Protein AF-A0A345YEN4-F1 (afdb_monomer_lite)

Secondary structure (DSSP, 8-state):
-EE--TT-TTT-SHHHHHHHHHT-SS---EE-S-HHHHHHHHHH-------HHHHHHHHHHHH--

Structure (mmCIF, N/CA/C/O backbone):
data_AF-A0A345YEN4-F1
#
_entry.id   AF-A0A345YEN4-F1
#
loop_
_atom_site.group_PDB
_atom_site.id
_atom_site.type_symbol
_atom_site.label_atom_id
_atom_site.label_alt_id
_atom_site.label_comp_id
_atom_site.label_asym_id
_atom_site.label_entity_id
_atom_site.label_seq_id
_atom_site.pdbx_PDB_ins_code
_atom_site.Cartn_x
_atom_site.Cartn_y
_atom_site.Cartn_z
_atom_site.occupancy
_atom_site.B_iso_or_equiv
_atom_site.auth_seq_id
_atom_site.auth_comp_id
_atom_site.auth_asym_id
_atom_site.auth_atom_id
_atom_site.pdbx_PDB_model_num
ATOM 1 N N . MET A 1 1 ? -5.601 -5.654 11.849 1.00 83.19 1 MET A N 1
ATOM 2 C CA . MET A 1 1 ? -4.167 -5.383 12.097 1.00 83.19 1 MET A CA 1
ATOM 3 C C . MET A 1 1 ? -3.374 -5.838 10.885 1.00 83.19 1 MET A C 1
ATOM 5 O O . MET A 1 1 ? -3.750 -6.855 10.312 1.00 83.19 1 MET A O 1
ATOM 9 N N . ALA A 1 2 ? -2.340 -5.103 10.476 1.00 91.56 2 ALA A N 1
ATOM 10 C CA . ALA A 1 2 ? -1.471 -5.490 9.363 1.00 91.56 2 ALA A CA 1
ATOM 11 C C . ALA A 1 2 ? -0.002 -5.207 9.699 1.00 91.56 2 ALA A C 1
ATOM 13 O O . ALA A 1 2 ? 0.324 -4.136 10.211 1.00 91.56 2 ALA A O 1
ATOM 14 N N . HIS A 1 3 ? 0.864 -6.176 9.400 1.00 94.19 3 HIS A N 1
ATOM 15 C CA . HIS A 1 3 ? 2.312 -6.059 9.553 1.00 94.19 3 HIS A CA 1
ATOM 16 C C . HIS A 1 3 ? 2.945 -5.851 8.180 1.00 94.19 3 HIS A C 1
ATOM 18 O O . HIS A 1 3 ? 2.840 -6.714 7.310 1.00 94.19 3 HIS A O 1
ATOM 24 N N . LEU A 1 4 ? 3.573 -4.694 7.988 1.00 94.50 4 LEU A N 1
ATOM 25 C CA . LEU A 1 4 ? 4.139 -4.246 6.719 1.00 94.50 4 LEU A CA 1
ATOM 26 C C . LEU A 1 4 ? 5.621 -3.928 6.910 1.00 94.50 4 LEU A C 1
ATOM 28 O O . LEU A 1 4 ? 6.000 -2.810 7.261 1.00 94.50 4 LEU A O 1
ATOM 32 N N . GLU A 1 5 ? 6.459 -4.935 6.696 1.00 95.50 5 GLU A N 1
ATOM 33 C CA . GLU A 1 5 ? 7.913 -4.803 6.783 1.00 95.50 5 GLU A CA 1
ATOM 34 C C . GLU A 1 5 ? 8.462 -4.168 5.496 1.00 95.50 5 GLU A C 1
ATOM 36 O O . GLU A 1 5 ? 8.405 -4.757 4.415 1.00 95.50 5 GLU A O 1
ATOM 41 N N . SER A 1 6 ? 9.007 -2.956 5.609 1.00 91.38 6 SER A N 1
ATOM 42 C CA . SER A 1 6 ? 9.460 -2.106 4.500 1.00 91.38 6 SER A CA 1
ATOM 43 C C . SER A 1 6 ? 10.494 -2.782 3.590 1.00 91.38 6 SER A C 1
ATOM 45 O O . SER A 1 6 ? 10.520 -2.542 2.377 1.00 91.38 6 SER A O 1
ATOM 47 N N . PHE A 1 7 ? 11.306 -3.685 4.140 1.00 92.38 7 PHE A N 1
ATOM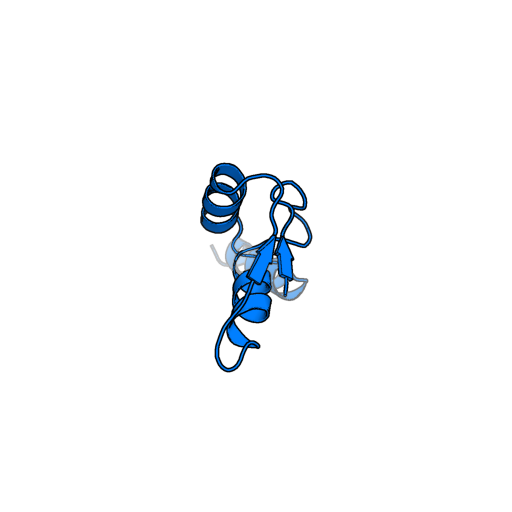 48 C CA . PHE A 1 7 ? 12.330 -4.421 3.400 1.00 92.38 7 PHE A CA 1
ATOM 49 C C . PHE A 1 7 ? 11.779 -5.583 2.553 1.00 92.38 7 PHE A C 1
ATOM 51 O O . PHE A 1 7 ? 12.485 -6.077 1.676 1.00 92.38 7 PHE A O 1
ATOM 58 N N . ARG A 1 8 ? 10.527 -6.023 2.752 1.00 91.50 8 ARG A N 1
ATOM 59 C CA . ARG A 1 8 ? 9.938 -7.147 2.001 1.00 91.50 8 ARG A CA 1
ATOM 60 C C . ARG A 1 8 ? 9.394 -6.719 0.637 1.00 91.50 8 ARG A C 1
ATOM 62 O O . ARG A 1 8 ? 8.187 -6.713 0.411 1.00 91.50 8 ARG A O 1
ATOM 69 N N . ALA A 1 9 ? 10.289 -6.398 -0.293 1.00 85.44 9 ALA A N 1
ATOM 70 C CA . ALA A 1 9 ? 9.933 -5.902 -1.627 1.00 85.44 9 ALA A CA 1
ATOM 71 C C . ALA A 1 9 ? 8.977 -6.813 -2.424 1.00 85.44 9 ALA A C 1
ATOM 73 O O . ALA A 1 9 ? 8.166 -6.305 -3.187 1.00 85.44 9 ALA A O 1
ATOM 74 N N . ASN A 1 10 ? 9.021 -8.131 -2.205 1.00 84.62 10 ASN A N 1
ATOM 75 C CA . ASN A 1 10 ? 8.180 -9.095 -2.927 1.00 84.62 10 ASN A CA 1
ATOM 76 C C . ASN A 1 10 ? 6.731 -9.173 -2.418 1.00 84.62 10 ASN A C 1
ATOM 78 O O . ASN A 1 10 ? 5.884 -9.753 -3.090 1.00 84.62 10 ASN A O 1
ATOM 82 N N . THR A 1 11 ? 6.455 -8.678 -1.208 1.00 86.56 11 THR A N 1
ATOM 83 C CA . THR A 1 11 ? 5.137 -8.821 -0.558 1.00 86.56 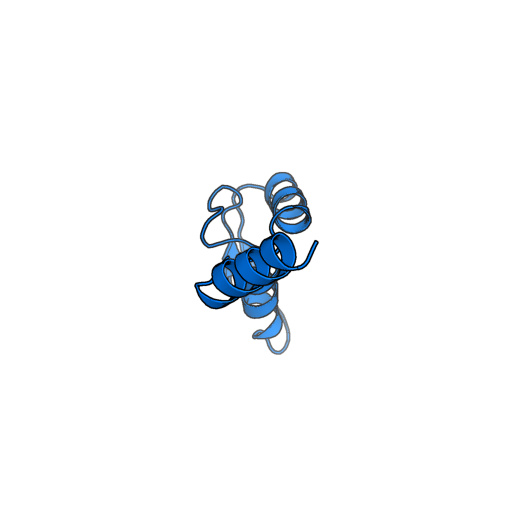11 THR A CA 1
ATOM 84 C C . THR A 1 11 ? 4.566 -7.500 -0.050 1.00 86.56 11 THR A C 1
ATOM 86 O O . THR A 1 11 ? 3.427 -7.470 0.406 1.00 86.56 11 THR A O 1
ATOM 89 N N . VAL A 1 12 ? 5.357 -6.425 -0.074 1.00 92.88 12 VAL A N 1
ATOM 90 C CA . VAL A 1 12 ? 4.963 -5.082 0.359 1.00 92.88 12 VAL A CA 1
ATOM 91 C C . VAL A 1 12 ? 5.158 -4.121 -0.807 1.00 92.88 12 VAL A C 1
ATOM 93 O O . VAL A 1 12 ? 6.244 -3.565 -1.011 1.00 92.88 12 VAL A O 1
ATOM 96 N N . ASP A 1 13 ? 4.070 -3.948 -1.548 1.00 94.50 13 ASP A N 1
ATOM 97 C CA . ASP A 1 13 ? 3.886 -3.001 -2.642 1.00 94.50 13 ASP A CA 1
ATOM 98 C C . ASP A 1 13 ? 2.568 -2.223 -2.465 1.00 94.50 13 ASP A C 1
ATOM 100 O O . ASP A 1 13 ? 1.776 -2.500 -1.554 1.00 94.50 13 ASP A O 1
ATOM 104 N N . ALA A 1 14 ? 2.345 -1.207 -3.302 1.00 94.31 14 ALA A N 1
ATOM 105 C CA . ALA A 1 14 ? 1.165 -0.356 -3.194 1.00 94.31 14 ALA A CA 1
ATOM 106 C C . ALA A 1 14 ? -0.166 -1.143 -3.279 1.00 94.31 14 ALA A C 1
ATOM 108 O O . ALA A 1 14 ? -1.015 -0.926 -2.407 1.00 94.31 14 ALA A O 1
ATOM 109 N N . PRO A 1 15 ? -0.367 -2.087 -4.225 1.00 94.88 15 PRO A N 1
ATOM 110 C CA . PRO A 1 15 ? -1.580 -2.906 -4.263 1.00 94.88 15 PRO A CA 1
ATOM 111 C C . PRO A 1 15 ? -1.794 -3.761 -3.007 1.00 94.88 15 PRO A C 1
ATOM 113 O O . PRO A 1 15 ? -2.896 -3.772 -2.454 1.00 94.88 15 PRO A O 1
ATOM 116 N N . ALA A 1 16 ? -0.763 -4.456 -2.519 1.00 93.81 16 ALA A N 1
ATOM 117 C CA . ALA A 1 16 ? -0.879 -5.308 -1.339 1.00 93.81 16 ALA A CA 1
ATOM 118 C C . ALA A 1 16 ? -1.230 -4.493 -0.086 1.00 93.81 16 ALA A C 1
ATOM 120 O O . ALA A 1 16 ? -2.100 -4.895 0.693 1.00 93.81 16 ALA A O 1
ATOM 121 N N . VAL A 1 17 ? -0.613 -3.318 0.086 1.00 94.62 17 VAL A N 1
ATOM 122 C CA . VAL A 1 17 ? -0.913 -2.417 1.208 1.00 94.62 17 VAL A CA 1
ATOM 123 C C . VAL A 1 17 ? -2.313 -1.825 1.098 1.00 94.62 17 VAL A C 1
ATOM 125 O O . VAL A 1 17 ? -3.035 -1.794 2.097 1.00 94.62 17 VAL A O 1
ATOM 128 N N . TYR A 1 18 ? -2.738 -1.423 -0.102 1.00 94.62 18 TYR A N 1
ATOM 129 C CA . TYR A 1 18 ? -4.105 -0.961 -0.335 1.00 94.62 18 TYR A CA 1
ATOM 130 C C . TYR A 1 18 ? -5.125 -2.023 0.082 1.00 94.62 18 TYR A C 1
ATOM 132 O O . TYR A 1 18 ? -6.052 -1.734 0.838 1.00 94.62 18 TYR A O 1
ATOM 140 N N . VAL A 1 19 ? -4.935 -3.272 -0.349 1.00 95.06 19 VAL A N 1
ATOM 141 C CA . VAL A 1 19 ? -5.821 -4.387 0.014 1.00 95.06 19 VAL A CA 1
ATOM 142 C C . VAL A 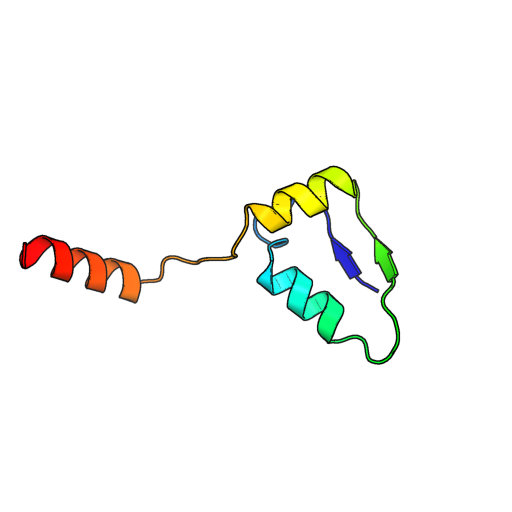1 19 ? -5.799 -4.649 1.523 1.00 95.06 19 VAL A C 1
ATOM 144 O O . VAL A 1 19 ? -6.849 -4.883 2.118 1.00 95.06 19 VAL A O 1
ATOM 147 N N . ALA A 1 20 ? -4.632 -4.598 2.166 1.00 93.62 20 ALA A N 1
ATOM 148 C CA . ALA A 1 20 ? -4.515 -4.822 3.606 1.00 93.62 20 ALA A CA 1
ATOM 149 C C . ALA A 1 20 ? -5.273 -3.768 4.435 1.00 93.62 20 ALA A C 1
ATOM 151 O O . ALA A 1 20 ? -5.883 -4.112 5.448 1.00 93.62 20 ALA A O 1
ATOM 152 N N . ILE A 1 21 ? -5.256 -2.503 4.000 1.00 94.69 21 ILE A N 1
ATOM 153 C CA . ILE A 1 21 ? -5.938 -1.389 4.674 1.00 94.69 21 ILE A CA 1
ATOM 154 C C . ILE A 1 21 ? -7.437 -1.382 4.355 1.00 94.69 21 ILE A C 1
ATOM 156 O O . ILE A 1 21 ? -8.255 -1.311 5.269 1.00 94.69 21 ILE A O 1
ATOM 160 N N . SER A 1 22 ? -7.807 -1.504 3.078 1.00 95.88 22 SER A N 1
ATOM 161 C CA . SER A 1 22 ? -9.199 -1.386 2.603 1.00 95.88 22 SER A CA 1
ATOM 162 C C . SER A 1 22 ? -10.142 -2.475 3.118 1.00 95.88 22 SER A C 1
ATOM 164 O O . SER A 1 22 ? -11.357 -2.308 3.079 1.00 95.88 22 SER A O 1
ATOM 166 N N . ARG A 1 23 ? -9.608 -3.591 3.626 1.00 93.50 23 ARG A N 1
ATOM 167 C CA . ARG A 1 23 ? -10.408 -4.653 4.258 1.00 93.50 23 ARG A CA 1
ATOM 168 C C . ARG A 1 23 ? -10.917 -4.294 5.654 1.00 93.50 23 ARG A C 1
ATOM 170 O O . ARG A 1 23 ? -11.821 -4.967 6.150 1.00 93.50 23 ARG A O 1
ATOM 177 N N . ALA A 1 24 ? -10.326 -3.304 6.318 1.00 94.88 24 ALA A N 1
ATOM 178 C CA . ALA A 1 24 ? -10.800 -2.864 7.622 1.00 94.88 24 ALA A CA 1
ATOM 179 C C . ALA A 1 24 ? -12.092 -2.047 7.469 1.00 94.88 24 ALA A C 1
ATOM 181 O O . ALA A 1 24 ? -12.168 -1.171 6.615 1.00 94.88 24 ALA A O 1
ATOM 182 N N . LYS A 1 25 ? -13.104 -2.333 8.299 1.00 95.38 25 LYS A N 1
ATOM 183 C C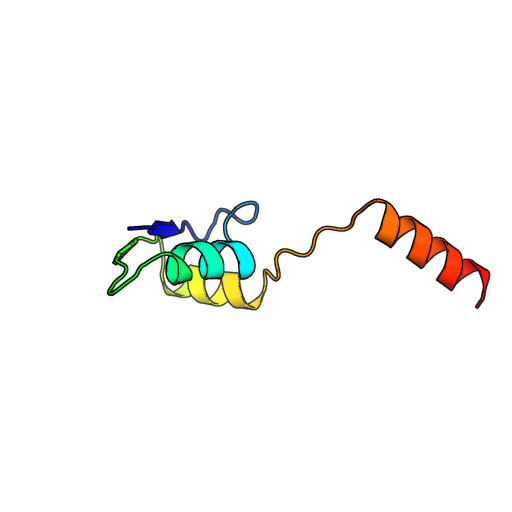A . LYS A 1 25 ? -14.403 -1.641 8.238 1.00 95.38 25 LYS A CA 1
ATOM 184 C C . LYS A 1 25 ? -14.353 -0.241 8.848 1.00 95.38 25 LYS A C 1
ATOM 186 O O . LYS A 1 25 ? -14.854 0.694 8.242 1.00 95.38 25 LYS A O 1
ATOM 191 N N . ASP A 1 26 ? -13.716 -0.119 10.012 1.00 96.38 26 ASP A N 1
ATOM 192 C CA . ASP A 1 26 ? -13.722 1.124 10.795 1.00 96.38 26 ASP A CA 1
ATOM 193 C C . ASP A 1 26 ? -12.309 1.670 11.031 1.00 96.38 26 ASP A C 1
ATOM 195 O O . ASP A 1 26 ? -12.043 2.850 10.820 1.00 96.38 26 ASP A O 1
ATOM 199 N N . ALA A 1 27 ? -11.375 0.812 11.458 1.00 95.75 27 ALA A N 1
ATOM 200 C CA . ALA A 1 27 ? -10.008 1.213 11.779 1.00 95.75 27 ALA A CA 1
ATOM 201 C C . ALA A 1 27 ? -8.992 0.094 11.514 1.00 95.75 27 ALA A C 1
ATOM 203 O O . ALA A 1 27 ? -9.299 -1.097 11.617 1.00 95.75 27 ALA A O 1
ATOM 204 N N . VAL A 1 28 ? -7.744 0.484 11.235 1.00 95.12 28 VAL A N 1
ATOM 205 C CA . VAL A 1 28 ? -6.614 -0.435 11.065 1.00 95.12 28 VAL A CA 1
ATOM 206 C C . VAL A 1 28 ? -5.424 0.002 11.917 1.00 95.12 28 VAL A C 1
ATOM 208 O O . VAL A 1 28 ? -4.998 1.151 11.881 1.00 95.12 28 VAL A O 1
ATOM 211 N N . ALA A 1 29 ? -4.858 -0.942 12.666 1.00 95.81 29 ALA A N 1
ATOM 212 C CA . ALA A 1 29 ? -3.536 -0.793 13.265 1.00 95.81 29 ALA A CA 1
ATOM 213 C C . ALA A 1 29 ? -2.475 -1.318 12.287 1.00 95.81 29 ALA A C 1
ATOM 215 O O . ALA A 1 29 ? -2.542 -2.486 11.876 1.00 95.81 29 ALA A O 1
ATOM 216 N N . LEU A 1 30 ? -1.528 -0.451 11.920 1.00 94.00 30 LEU A N 1
ATOM 217 C CA . LEU A 1 30 ? -0.388 -0.758 11.058 1.00 94.00 30 LEU A CA 1
ATOM 218 C C . LEU A 1 30 ? 0.883 -0.877 11.895 1.00 94.00 30 LEU A C 1
ATOM 220 O O . LEU A 1 30 ? 1.261 0.062 12.593 1.00 94.00 30 LEU A O 1
ATOM 224 N N . TYR A 1 31 ? 1.561 -2.012 11.770 1.00 95.69 31 TYR A N 1
ATOM 225 C CA . TYR A 1 31 ? 2.861 -2.252 12.381 1.00 95.69 31 TYR A CA 1
ATOM 226 C C . TYR A 1 31 ? 3.913 -2.355 11.286 1.00 95.69 31 TYR A C 1
ATOM 228 O O . TYR A 1 31 ? 3.753 -3.103 10.323 1.00 95.69 31 TYR A O 1
ATOM 236 N N . THR A 1 32 ? 4.992 -1.597 11.422 1.00 96.25 32 THR A N 1
ATOM 237 C CA . THR A 1 32 ? 6.088 -1.574 10.457 1.00 96.25 32 THR A CA 1
ATOM 238 C C . THR A 1 32 ? 7.409 -1.430 11.193 1.00 96.25 32 THR A C 1
ATOM 240 O O . THR A 1 32 ? 7.457 -0.872 12.289 1.00 96.25 32 THR A O 1
ATOM 243 N N . ASP A 1 33 ? 8.476 -1.933 10.586 1.00 96.44 33 ASP A N 1
ATOM 244 C CA . ASP A 1 33 ? 9.843 -1.762 11.066 1.00 96.44 33 ASP A CA 1
ATOM 245 C C . ASP A 1 33 ? 10.339 -0.316 10.877 1.00 96.44 33 ASP A C 1
ATOM 247 O O . ASP A 1 33 ? 11.205 0.144 11.616 1.00 96.44 33 ASP A O 1
ATOM 251 N N . SER A 1 34 ? 9.800 0.421 9.898 1.00 97.06 34 SER A N 1
ATOM 252 C CA . SER A 1 34 ? 10.124 1.832 9.683 1.00 97.06 34 SER A CA 1
ATOM 253 C C . SER A 1 34 ? 9.065 2.537 8.842 1.00 97.06 34 SER A C 1
ATOM 255 O O . SER A 1 34 ? 8.865 2.218 7.670 1.00 97.06 34 SER A O 1
ATOM 257 N N . ARG A 1 35 ? 8.445 3.576 9.413 1.00 95.88 35 ARG A N 1
ATOM 258 C CA . ARG A 1 35 ? 7.451 4.399 8.708 1.00 95.88 35 ARG A CA 1
ATOM 259 C C . ARG A 1 35 ? 8.037 5.077 7.467 1.00 95.88 35 ARG A C 1
ATOM 261 O O . ARG A 1 35 ? 7.406 5.045 6.419 1.00 95.88 35 ARG A O 1
ATOM 268 N N . ALA A 1 36 ? 9.220 5.685 7.580 1.00 97.12 36 ALA A N 1
ATOM 269 C CA . ALA A 1 36 ? 9.833 6.426 6.475 1.00 97.12 36 ALA A CA 1
ATOM 270 C C . ALA A 1 36 ? 10.149 5.503 5.290 1.00 97.12 36 ALA A C 1
ATOM 272 O O . ALA A 1 36 ? 9.717 5.772 4.171 1.00 97.12 36 ALA A O 1
ATOM 273 N N . ARG A 1 37 ? 10.810 4.368 5.563 1.00 96.25 37 ARG A N 1
ATOM 274 C CA . ARG A 1 37 ? 11.155 3.383 4.529 1.00 96.25 37 ARG A CA 1
ATOM 275 C C . ARG A 1 37 ? 9.923 2.742 3.907 1.00 96.25 37 ARG A C 1
ATOM 277 O O . ARG A 1 37 ? 9.927 2.467 2.714 1.00 96.25 37 ARG A O 1
ATOM 284 N N . LEU A 1 38 ? 8.869 2.502 4.692 1.00 95.25 38 LEU A N 1
ATOM 285 C CA . LEU A 1 38 ? 7.614 1.979 4.159 1.00 95.25 38 LEU A CA 1
ATOM 286 C C . LEU A 1 38 ? 6.978 2.973 3.180 1.00 95.25 38 LEU A C 1
ATOM 288 O O . LEU A 1 38 ? 6.636 2.581 2.071 1.00 95.25 38 LEU A O 1
ATOM 292 N N . THR A 1 39 ? 6.853 4.251 3.547 1.00 94.69 39 THR A N 1
ATOM 293 C CA . THR A 1 39 ? 6.265 5.266 2.657 1.00 94.69 39 THR A CA 1
ATOM 294 C C . THR A 1 39 ? 7.063 5.426 1.363 1.00 94.69 39 THR A C 1
ATOM 296 O O . THR A 1 39 ? 6.474 5.459 0.285 1.00 94.69 39 THR A O 1
ATOM 299 N N . GLU A 1 40 ? 8.392 5.480 1.455 1.00 94.81 40 GLU A N 1
ATOM 300 C CA . GLU A 1 40 ? 9.277 5.544 0.287 1.00 94.81 40 GLU A CA 1
ATOM 301 C C . GLU A 1 40 ? 9.105 4.314 -0.615 1.00 94.81 40 GLU A C 1
ATOM 303 O O . GLU A 1 40 ? 8.868 4.440 -1.817 1.00 94.81 40 GLU A O 1
ATOM 308 N N . ALA A 1 41 ? 9.139 3.117 -0.024 1.00 93.00 41 ALA A N 1
ATOM 309 C CA . ALA A 1 41 ? 8.951 1.865 -0.740 1.00 93.00 41 ALA A CA 1
ATOM 310 C C . ALA A 1 41 ? 7.619 1.813 -1.501 1.00 93.00 41 ALA A C 1
ATOM 312 O O . ALA A 1 41 ? 7.593 1.352 -2.640 1.00 93.00 41 ALA A O 1
ATOM 313 N N . LEU A 1 42 ? 6.523 2.291 -0.905 1.00 93.50 42 LEU A N 1
ATOM 314 C CA . LEU A 1 42 ? 5.209 2.294 -1.554 1.00 93.50 42 LEU A CA 1
ATOM 315 C C . LEU A 1 42 ? 5.123 3.272 -2.727 1.00 93.50 42 LEU A C 1
ATOM 317 O O . LEU A 1 42 ? 4.402 2.993 -3.679 1.00 93.50 42 LEU A O 1
ATOM 321 N N . GLY A 1 43 ? 5.878 4.374 -2.697 1.00 90.56 43 GLY A N 1
ATOM 322 C CA . GLY A 1 43 ? 5.982 5.284 -3.839 1.00 90.56 43 GLY A CA 1
ATOM 323 C C . GLY A 1 43 ? 6.693 4.660 -5.045 1.00 90.56 43 GLY A C 1
ATOM 324 O O . GLY A 1 43 ? 6.404 5.018 -6.183 1.00 90.56 43 GLY A O 1
ATOM 325 N N . LEU A 1 44 ? 7.598 3.708 -4.805 1.00 91.25 44 LEU A N 1
ATOM 326 C CA . LEU A 1 44 ? 8.405 3.068 -5.847 1.00 91.25 44 LEU A CA 1
ATOM 327 C C . LEU A 1 44 ? 7.804 1.748 -6.352 1.00 91.25 44 LEU A C 1
ATOM 329 O O . LEU A 1 44 ? 7.995 1.373 -7.507 1.00 91.25 44 LEU A O 1
ATOM 333 N N . ARG A 1 45 ? 7.100 1.010 -5.489 1.00 92.38 45 ARG A N 1
ATOM 334 C CA . ARG A 1 45 ? 6.638 -0.357 -5.764 1.00 92.38 45 ARG A CA 1
ATOM 335 C C . ARG A 1 45 ? 5.180 -0.359 -6.200 1.00 92.38 45 ARG A C 1
ATOM 337 O O . ARG A 1 45 ? 4.268 -0.423 -5.378 1.00 92.38 45 ARG A O 1
ATOM 344 N N . ASN A 1 46 ? 4.964 -0.356 -7.510 1.00 86.81 46 ASN A N 1
ATOM 345 C CA . ASN A 1 46 ? 3.628 -0.438 -8.105 1.00 86.81 46 ASN A CA 1
ATOM 346 C C . ASN A 1 46 ? 3.051 -1.869 -8.165 1.00 86.81 46 ASN A C 1
ATOM 348 O O . ASN A 1 46 ? 1.906 -2.036 -8.575 1.00 86.81 46 ASN A O 1
ATOM 352 N N . GLY A 1 47 ? 3.820 -2.893 -7.776 1.00 83.69 47 GLY A N 1
ATOM 353 C CA . GLY A 1 47 ? 3.387 -4.295 -7.829 1.00 83.69 47 GLY A CA 1
ATOM 354 C C . GLY A 1 47 ? 3.211 -4.838 -9.253 1.00 83.69 47 GLY A C 1
ATOM 355 O O . GLY A 1 47 ? 2.551 -5.861 -9.446 1.00 83.69 47 GLY A O 1
ATOM 356 N N . ALA A 1 48 ? 3.767 -4.160 -10.263 1.00 85.19 48 ALA A N 1
ATOM 357 C CA . ALA A 1 48 ? 3.704 -4.618 -11.642 1.00 85.19 48 ALA A CA 1
ATOM 358 C C . ALA A 1 48 ? 4.410 -5.973 -11.779 1.00 85.19 48 ALA A C 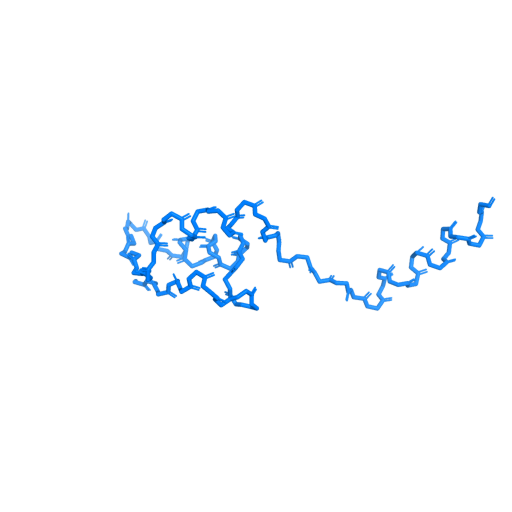1
ATOM 360 O O . ALA A 1 48 ? 5.567 -6.137 -11.389 1.00 85.19 48 ALA A O 1
ATOM 361 N N . ARG A 1 49 ? 3.710 -6.946 -12.364 1.00 80.62 49 ARG A N 1
ATOM 362 C CA . ARG A 1 49 ? 4.288 -8.226 -12.769 1.00 80.62 49 ARG A CA 1
ATOM 363 C C . ARG A 1 49 ? 4.311 -8.270 -14.282 1.00 80.62 49 ARG A C 1
ATOM 365 O O . ARG A 1 49 ? 3.273 -8.068 -14.897 1.00 80.62 49 ARG A O 1
ATOM 372 N N . VAL A 1 50 ? 5.480 -8.545 -14.851 1.00 80.56 50 VAL A N 1
ATOM 373 C CA . VAL A 1 50 ? 5.599 -8.864 -16.274 1.00 80.56 50 VAL A CA 1
ATOM 374 C C . VAL A 1 50 ? 5.089 -10.289 -16.446 1.00 80.56 50 VAL A C 1
ATOM 376 O O . VAL A 1 50 ? 5.676 -11.234 -15.920 1.00 80.56 50 VAL A O 1
ATOM 379 N N . GLY A 1 51 ? 3.935 -10.429 -17.087 1.00 83.88 51 GLY A N 1
ATOM 380 C CA . GLY A 1 51 ? 3.355 -11.713 -17.444 1.00 83.88 51 G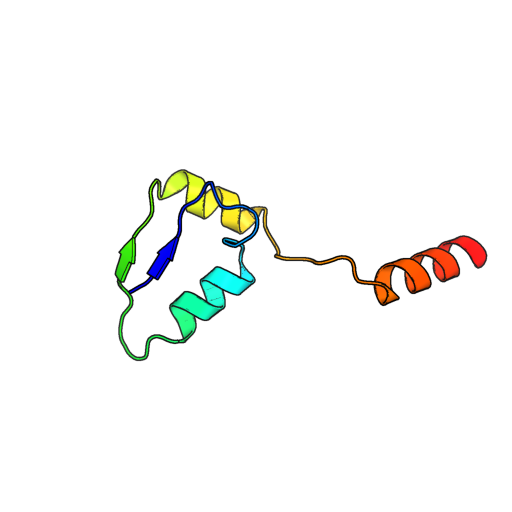LY A CA 1
ATOM 381 C C . GLY A 1 51 ? 3.744 -12.134 -18.858 1.00 83.88 51 GLY A C 1
ATOM 382 O O . GLY A 1 51 ? 4.204 -11.332 -19.666 1.00 83.88 51 GLY A O 1
ATOM 383 N N . ALA A 1 52 ? 3.470 -13.395 -19.192 1.00 84.81 52 ALA A N 1
ATOM 384 C CA . ALA A 1 52 ? 3.726 -13.935 -20.530 1.00 84.81 52 ALA A CA 1
ATOM 385 C C . ALA A 1 52 ? 3.052 -13.113 -21.652 1.00 84.81 52 ALA A C 1
ATOM 387 O O . ALA A 1 52 ? 3.577 -13.002 -22.754 1.00 84.81 52 ALA A O 1
ATOM 388 N N . ILE A 1 53 ? 1.899 -12.497 -21.370 1.00 86.56 53 ILE A N 1
ATOM 389 C CA . ILE A 1 53 ? 1.187 -11.637 -22.327 1.00 86.56 53 ILE A CA 1
ATOM 390 C C . ILE A 1 53 ? 1.962 -10.338 -22.591 1.00 86.56 53 ILE A C 1
ATOM 392 O O . ILE A 1 53 ? 1.989 -9.867 -23.727 1.00 86.56 53 ILE A O 1
ATOM 396 N N . ASP A 1 54 ? 2.609 -9.773 -21.571 1.00 84.19 54 ASP A N 1
ATOM 397 C CA . ASP A 1 54 ? 3.384 -8.536 -21.700 1.00 84.19 54 ASP A CA 1
ATOM 398 C C . ASP A 1 54 ? 4.625 -8.754 -22.574 1.00 84.19 54 ASP A C 1
ATOM 400 O O . ASP A 1 54 ? 4.958 -7.905 -23.400 1.00 84.19 54 ASP A O 1
ATOM 404 N N . GLU A 1 55 ? 5.267 -9.921 -22.462 1.00 82.81 55 GLU A N 1
ATOM 405 C CA . GLU A 1 55 ? 6.389 -10.310 -23.325 1.00 82.81 55 GLU A CA 1
ATOM 406 C C . GLU A 1 55 ? 5.960 -10.468 -24.789 1.00 82.81 55 GLU A C 1
ATOM 408 O O . GLU A 1 55 ? 6.606 -9.919 -25.684 1.00 82.81 55 GLU A O 1
ATOM 413 N N . VAL A 1 56 ? 4.839 -11.154 -25.038 1.00 84.50 56 VAL A N 1
ATOM 414 C CA . VAL A 1 56 ? 4.291 -11.330 -26.393 1.00 84.50 56 VAL A CA 1
ATOM 415 C C . VAL A 1 56 ? 3.931 -9.981 -27.016 1.00 84.50 56 VAL A C 1
ATOM 417 O O . VAL A 1 56 ? 4.283 -9.717 -28.166 1.00 84.50 56 VAL A O 1
ATOM 420 N N . ARG A 1 57 ? 3.274 -9.097 -26.257 1.00 83.31 57 ARG A N 1
ATOM 421 C CA . ARG A 1 57 ? 2.884 -7.762 -26.730 1.00 83.31 57 ARG A CA 1
ATOM 422 C C . ARG A 1 57 ? 4.099 -6.916 -27.109 1.00 83.31 57 ARG A C 1
ATOM 424 O O . ARG A 1 57 ? 4.090 -6.282 -28.159 1.00 83.31 57 ARG A O 1
ATOM 431 N N . ARG A 1 58 ? 5.161 -6.971 -26.300 1.00 80.50 58 ARG A N 1
ATOM 432 C CA . ARG A 1 58 ? 6.421 -6.266 -26.563 1.00 80.50 58 ARG A CA 1
ATOM 433 C C . ARG A 1 58 ? 7.133 -6.802 -27.805 1.00 80.50 58 ARG A C 1
ATOM 435 O O . ARG A 1 58 ? 7.662 -6.020 -28.585 1.00 80.50 58 ARG A O 1
ATOM 442 N N . GLY A 1 59 ? 7.118 -8.119 -28.015 1.00 79.31 59 GLY A N 1
ATOM 443 C CA . GLY A 1 59 ? 7.661 -8.737 -29.228 1.00 79.31 59 GLY A CA 1
ATOM 444 C C . GLY A 1 59 ? 6.931 -8.295 -30.500 1.00 79.31 59 GLY A C 1
ATOM 445 O O . GLY A 1 59 ? 7.573 -8.029 -31.512 1.00 79.31 59 GLY A O 1
ATOM 446 N N . VAL A 1 60 ? 5.602 -8.152 -30.436 1.00 81.19 60 VAL A N 1
ATOM 447 C CA . VAL A 1 60 ? 4.786 -7.643 -31.552 1.00 81.19 60 VAL A CA 1
ATOM 448 C C . VAL A 1 60 ? 5.066 -6.164 -31.832 1.00 81.19 60 VAL A C 1
ATOM 450 O O . VAL A 1 60 ? 5.232 -5.797 -32.991 1.00 81.19 60 VAL A O 1
ATOM 453 N N . GLU A 1 61 ? 5.163 -5.320 -30.801 1.00 82.44 61 GLU A N 1
ATOM 454 C CA . GLU A 1 61 ? 5.503 -3.896 -30.964 1.00 82.44 61 GLU A CA 1
ATOM 455 C C . GLU A 1 61 ? 6.884 -3.692 -31.600 1.00 82.44 61 GLU A C 1
ATOM 457 O O . GLU A 1 61 ? 7.031 -2.837 -32.467 1.00 82.44 61 GLU A O 1
ATOM 462 N N . VAL A 1 62 ? 7.880 -4.501 -31.221 1.00 82.44 62 VAL A N 1
ATOM 463 C CA . VAL A 1 62 ? 9.232 -4.444 -31.805 1.00 82.44 62 VAL A CA 1
ATOM 464 C C . VAL A 1 62 ? 9.264 -4.955 -33.251 1.00 82.44 62 VAL A C 1
ATOM 466 O O . VAL A 1 62 ? 10.087 -4.497 -34.031 1.00 82.44 62 VAL A O 1
ATOM 469 N N . ALA A 1 63 ? 8.386 -5.887 -33.631 1.00 76.06 63 ALA A N 1
ATOM 470 C CA . ALA A 1 63 ? 8.337 -6.436 -34.989 1.00 76.06 63 ALA A CA 1
ATOM 471 C C . ALA A 1 63 ? 7.585 -5.547 -36.001 1.00 76.06 63 ALA A C 1
ATOM 473 O O . ALA A 1 63 ? 7.700 -5.766 -37.206 1.00 76.06 63 ALA A O 1
ATOM 474 N N . LEU A 1 64 ? 6.784 -4.591 -35.520 1.00 75.88 64 LEU A N 1
ATOM 475 C CA . LEU A 1 64 ? 5.959 -3.694 -36.340 1.00 75.88 64 LEU A CA 1
ATOM 476 C C . LEU A 1 64 ? 6.535 -2.272 -36.473 1.00 75.88 64 LEU A C 1
ATOM 478 O O . LEU A 1 64 ? 5.944 -1.462 -37.190 1.00 75.88 64 LEU A O 1
ATOM 482 N N . GLY A 1 65 ? 7.637 -1.964 -35.782 1.00 61.66 65 GLY A N 1
ATOM 483 C CA . GLY A 1 65 ? 8.368 -0.691 -35.859 1.00 61.66 65 GLY A CA 1
ATOM 484 C C . GLY A 1 65 ? 9.670 -0.818 -36.634 1.00 61.66 65 GLY A C 1
ATOM 485 O O . GLY A 1 65 ? 10.062 0.195 -37.251 1.00 61.66 65 GLY A O 1
#

Radius of gyration: 16.41 Å; chains: 1; bounding box: 27×20×50 Å

Foldseek 3Di:
DDEAELPCLQQQEQVNVCVVAVPDDPDDDYHYPDPVSSVVSHVVGHVDDCDPVNVVVVVVVVVVD

Sequence (65 aa):
MAHLESFRANTVDAPAVYVAISRAKDAVALYTDSRARLTEALGLRNGARVGAIDEVRRGVEVALG

pLDDT: mean 89.8, std 6.9, range [61.66, 97.12]

Organism: NCBI:txid2182384